Protein AF-A0A352KJY6-F1 (afdb_monomer_lite)

Sequence (60 aa):
MYEENQAWLLLWRTPGIGSRTFSHLLSVVGAPTEVLLGTPAD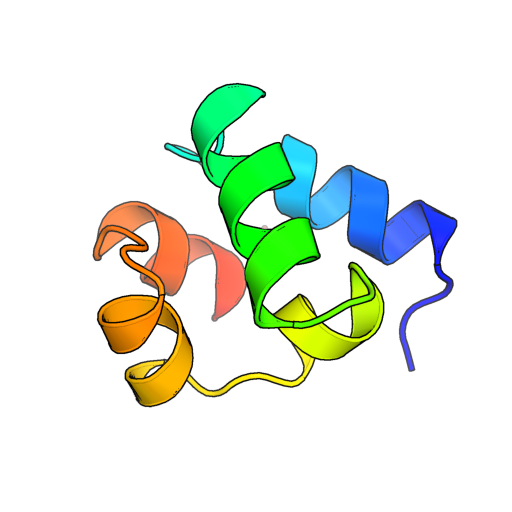WRQWGLSQRSINYLTNPD

Foldseek 3Di:
DDDQVRLVVLLCPQPPRDPVLVVLLCVVQVGSVSSLVDDLVVCVVSPHDPSSNVCSVPPD

pLDDT: mean 92.17, std 7.47, range [61.09, 96.88]

Structure (mmCIF, N/CA/C/O backbone):
data_AF-A0A352KJ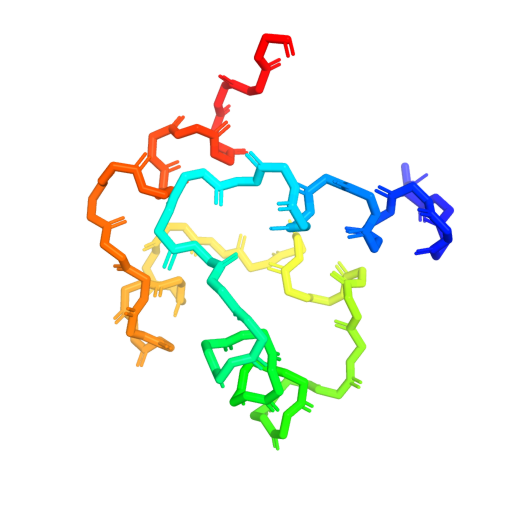Y6-F1
#
_entry.id   AF-A0A352KJY6-F1
#
loop_
_atom_site.group_PDB
_atom_site.id
_atom_site.type_symbol
_atom_site.label_atom_id
_atom_site.label_alt_id
_atom_site.label_comp_id
_atom_site.label_asym_id
_atom_site.label_entity_id
_atom_site.label_seq_id
_atom_site.pdbx_PDB_ins_code
_atom_site.Cartn_x
_atom_site.Cartn_y
_atom_site.Cartn_z
_atom_site.occupancy
_atom_site.B_iso_or_equiv
_atom_site.auth_seq_id
_atom_site.auth_comp_id
_atom_site.auth_asym_id
_atom_site.auth_atom_id
_atom_site.pdbx_PDB_model_num
ATOM 1 N N . MET A 1 1 ? 5.211 4.054 -15.025 1.00 61.31 1 MET A N 1
ATOM 2 C CA . MET A 1 1 ? 5.198 2.623 -14.662 1.00 61.31 1 MET A CA 1
ATOM 3 C C . MET A 1 1 ? 6.286 2.448 -13.615 1.00 61.31 1 MET A C 1
ATOM 5 O O . MET A 1 1 ? 7.409 2.833 -13.908 1.00 61.31 1 MET A O 1
ATOM 9 N N . TYR A 1 2 ? 5.953 2.047 -12.385 1.00 67.06 2 TYR A N 1
ATOM 10 C CA . TYR A 1 2 ? 6.956 1.911 -11.320 1.00 67.06 2 TYR A CA 1
ATOM 11 C C . TYR A 1 2 ? 7.834 0.688 -11.579 1.00 67.06 2 TYR A C 1
ATOM 13 O O . TYR A 1 2 ? 7.314 -0.382 -11.895 1.00 67.06 2 TYR A O 1
ATOM 21 N N . GLU A 1 3 ? 9.146 0.836 -11.415 1.00 85.50 3 GLU A N 1
ATOM 22 C CA . GLU A 1 3 ? 10.033 -0.319 -11.285 1.00 85.50 3 GLU A CA 1
ATOM 23 C C . GLU A 1 3 ? 9.740 -1.042 -9.963 1.00 85.50 3 GLU A C 1
ATOM 25 O O . GLU A 1 3 ? 9.403 -0.412 -8.958 1.00 85.50 3 GLU A O 1
ATOM 30 N N . GLU A 1 4 ? 9.889 -2.366 -9.937 1.00 86.31 4 GLU A N 1
ATOM 31 C CA . GLU A 1 4 ? 9.502 -3.193 -8.786 1.00 86.31 4 GLU A CA 1
ATOM 32 C C . GLU A 1 4 ? 10.204 -2.777 -7.481 1.00 86.31 4 GLU A C 1
ATOM 34 O O . GLU A 1 4 ? 9.571 -2.686 -6.428 1.00 86.31 4 GLU A O 1
ATOM 39 N N . ASN A 1 5 ? 11.481 -2.395 -7.565 1.00 89.94 5 ASN A N 1
ATOM 40 C CA . ASN A 1 5 ? 12.248 -1.883 -6.426 1.00 89.94 5 ASN A CA 1
ATOM 41 C C . ASN A 1 5 ? 11.721 -0.532 -5.910 1.00 89.94 5 ASN A C 1
ATOM 43 O O . ASN A 1 5 ? 11.717 -0.287 -4.703 1.00 89.94 5 ASN A O 1
ATOM 47 N N . GLN A 1 6 ? 11.252 0.348 -6.800 1.00 92.31 6 GLN A N 1
ATOM 48 C CA . GLN A 1 6 ? 10.652 1.624 -6.399 1.00 92.31 6 GLN A CA 1
ATOM 49 C C . GLN A 1 6 ? 9.296 1.406 -5.729 1.00 92.31 6 GLN A C 1
ATOM 51 O O . GLN A 1 6 ? 9.001 2.057 -4.727 1.00 92.31 6 GLN A O 1
ATOM 56 N N . ALA A 1 7 ? 8.503 0.460 -6.240 1.00 93.31 7 ALA A N 1
ATOM 57 C CA . ALA A 1 7 ? 7.220 0.106 -5.650 1.00 93.31 7 ALA A CA 1
ATOM 58 C C . ALA A 1 7 ? 7.382 -0.447 -4.227 1.00 93.31 7 ALA A C 1
ATOM 60 O O . ALA A 1 7 ? 6.686 -0.019 -3.304 1.00 93.31 7 ALA A O 1
ATOM 61 N N . TRP A 1 8 ? 8.373 -1.321 -4.031 1.00 92.75 8 TRP A N 1
ATOM 62 C CA . TRP A 1 8 ? 8.787 -1.796 -2.711 1.00 92.75 8 TRP A CA 1
ATOM 63 C C . TRP A 1 8 ? 9.119 -0.650 -1.754 1.00 92.75 8 TRP A C 1
ATOM 65 O O . TRP A 1 8 ? 8.582 -0.587 -0.647 1.00 92.75 8 TRP A O 1
ATOM 75 N N . LEU A 1 9 ? 9.989 0.272 -2.179 1.00 93.12 9 LEU A N 1
ATOM 76 C CA . LEU A 1 9 ? 10.428 1.387 -1.339 1.00 93.12 9 LEU A CA 1
ATOM 77 C C . LEU A 1 9 ? 9.285 2.345 -0.996 1.00 93.12 9 LEU A C 1
ATOM 79 O O . LEU A 1 9 ? 9.215 2.814 0.140 1.00 93.12 9 LEU A O 1
ATOM 83 N N . LEU A 1 10 ? 8.388 2.624 -1.942 1.00 94.25 10 LEU A N 1
ATOM 84 C CA . LEU A 1 10 ? 7.249 3.512 -1.715 1.00 94.25 10 LEU A CA 1
ATOM 85 C C . LEU A 1 10 ? 6.280 2.926 -0.682 1.00 94.25 10 LEU A C 1
ATOM 87 O O . LEU A 1 10 ? 5.909 3.599 0.283 1.00 94.25 10 LEU A O 1
ATOM 91 N N . LEU A 1 11 ? 5.918 1.652 -0.838 1.00 94.44 11 LEU A N 1
ATOM 92 C CA . LEU A 1 11 ? 5.057 0.955 0.115 1.00 94.44 11 LEU A CA 1
ATOM 93 C C . LEU A 1 11 ? 5.706 0.858 1.499 1.00 94.44 11 LEU A C 1
ATOM 95 O O . LEU A 1 11 ? 5.030 1.077 2.499 1.00 94.44 11 LEU A O 1
ATOM 99 N N . TRP A 1 12 ? 7.016 0.605 1.573 1.00 92.50 12 TRP A N 1
ATOM 100 C CA . TRP A 1 12 ? 7.745 0.574 2.845 1.00 92.50 12 TRP A CA 1
ATOM 101 C C . TRP A 1 12 ? 7.791 1.938 3.551 1.00 92.50 12 TRP A C 1
ATOM 103 O O . TRP A 1 12 ? 7.749 2.010 4.777 1.00 92.50 12 TRP A O 1
ATOM 113 N N . ARG A 1 13 ? 7.865 3.038 2.792 1.00 94.00 13 ARG A N 1
ATOM 114 C CA . ARG A 1 13 ? 7.834 4.407 3.339 1.00 94.00 13 ARG A CA 1
ATOM 115 C C . ARG A 1 13 ? 6.433 4.871 3.724 1.00 94.00 13 ARG A C 1
ATOM 117 O O . ARG A 1 13 ? 6.300 5.840 4.471 1.00 94.00 13 ARG A O 1
ATOM 124 N N . THR A 1 14 ? 5.397 4.196 3.235 1.00 95.69 14 THR A N 1
ATOM 125 C CA . THR A 1 14 ? 4.013 4.602 3.464 1.00 95.69 14 THR A CA 1
ATOM 126 C C . THR A 1 14 ? 3.657 4.470 4.949 1.00 95.69 14 THR A C 1
ATOM 128 O O . THR A 1 14 ? 3.712 3.373 5.515 1.00 95.69 14 THR A O 1
ATOM 131 N N . PRO A 1 15 ? 3.227 5.558 5.614 1.00 94.50 15 PRO A N 1
ATOM 132 C CA . PRO A 1 15 ? 2.866 5.511 7.023 1.00 94.50 15 PRO A CA 1
ATOM 133 C C . PRO A 1 15 ? 1.762 4.485 7.298 1.00 94.50 15 PRO A C 1
ATOM 135 O O . PRO A 1 15 ? 0.724 4.475 6.634 1.00 94.50 15 PRO A O 1
ATOM 138 N N . GLY A 1 16 ? 1.962 3.644 8.314 1.00 93.75 16 GLY A N 1
ATOM 139 C CA . GLY A 1 16 ? 1.015 2.587 8.689 1.00 93.75 16 GLY A CA 1
ATOM 140 C C . GLY A 1 16 ? 1.191 1.266 7.931 1.00 93.75 16 GLY A C 1
ATOM 141 O O . GLY A 1 16 ? 0.554 0.279 8.301 1.00 93.75 16 GLY A O 1
ATOM 142 N N . ILE A 1 17 ? 2.082 1.203 6.935 1.00 94.81 17 ILE A N 1
ATOM 143 C CA . ILE A 1 17 ? 2.479 -0.056 6.299 1.00 94.81 17 ILE A CA 1
ATOM 144 C C . ILE A 1 17 ? 3.750 -0.573 6.980 1.00 94.81 17 ILE A C 1
ATOM 146 O O . ILE A 1 17 ? 4.868 -0.229 6.619 1.00 94.81 17 ILE A O 1
ATOM 150 N N . GLY A 1 18 ? 3.568 -1.400 8.011 1.00 91.88 18 GLY A N 1
ATOM 151 C CA . GLY A 1 18 ? 4.652 -2.203 8.588 1.00 91.88 18 GLY A CA 1
ATOM 152 C C . GLY A 1 18 ? 4.807 -3.550 7.875 1.00 91.88 18 GLY A C 1
ATOM 153 O O . GLY A 1 18 ? 4.004 -3.900 7.012 1.00 91.88 18 GLY A O 1
ATOM 154 N N . SER A 1 19 ? 5.780 -4.363 8.296 1.00 93.12 19 SER A N 1
ATOM 155 C CA . SER A 1 19 ? 6.064 -5.686 7.703 1.00 93.12 19 SER A CA 1
ATOM 156 C C . SER A 1 19 ? 4.845 -6.615 7.620 1.00 93.12 19 SER A C 1
ATOM 158 O O . SER A 1 19 ? 4.679 -7.332 6.633 1.00 93.12 19 SER A O 1
ATOM 160 N N . ARG A 1 20 ? 3.956 -6.577 8.622 1.00 94.12 20 ARG A N 1
ATOM 161 C CA . ARG A 1 20 ? 2.719 -7.374 8.647 1.00 94.12 20 ARG A CA 1
ATOM 162 C C . ARG A 1 20 ? 1.710 -6.915 7.596 1.00 94.12 20 ARG A C 1
ATOM 164 O O . ARG A 1 20 ? 1.215 -7.744 6.841 1.00 94.12 20 ARG A O 1
ATOM 171 N N . THR A 1 21 ? 1.420 -5.615 7.545 1.00 94.94 21 THR A N 1
ATOM 172 C CA . THR A 1 21 ? 0.513 -5.031 6.544 1.00 94.94 21 THR A CA 1
ATOM 173 C C . THR A 1 21 ? 1.061 -5.263 5.143 1.00 94.94 21 THR A C 1
ATOM 175 O O . THR A 1 21 ? 0.333 -5.680 4.254 1.00 94.94 21 THR A O 1
ATOM 178 N N . PHE A 1 22 ? 2.367 -5.076 4.970 1.00 94.50 22 PHE A N 1
ATOM 179 C CA . PHE A 1 22 ? 3.051 -5.300 3.708 1.00 94.50 22 PHE A CA 1
ATOM 180 C C . PHE A 1 22 ? 2.937 -6.758 3.236 1.00 94.50 22 PHE A C 1
ATOM 182 O O . PHE A 1 22 ? 2.512 -7.015 2.114 1.00 94.50 22 PHE A O 1
ATOM 189 N N . SER A 1 23 ? 3.234 -7.724 4.112 1.00 94.25 23 SER A N 1
ATOM 190 C CA . SER A 1 23 ? 3.099 -9.152 3.782 1.00 94.25 23 SER A CA 1
ATOM 191 C C . SER A 1 23 ? 1.652 -9.527 3.453 1.00 94.25 23 SER A C 1
ATOM 193 O O . SER A 1 23 ? 1.411 -10.331 2.557 1.00 94.25 23 SER A O 1
ATOM 195 N N . HIS A 1 24 ? 0.682 -8.923 4.147 1.00 94.56 24 HIS A N 1
ATOM 196 C CA . HIS A 1 24 ? -0.731 -9.120 3.842 1.00 94.56 24 HIS A CA 1
ATOM 197 C C . HIS A 1 24 ? -1.097 -8.594 2.448 1.00 94.56 24 HIS A C 1
ATOM 199 O O . HIS A 1 24 ? -1.707 -9.330 1.676 1.00 94.56 24 HIS A O 1
ATOM 205 N N . LEU A 1 25 ? -0.673 -7.378 2.090 1.00 95.12 25 LEU A N 1
ATOM 206 C CA . LEU A 1 25 ? -0.906 -6.810 0.758 1.00 95.12 25 LEU A CA 1
ATOM 207 C C . LEU A 1 25 ? -0.351 -7.715 -0.343 1.00 95.12 25 LEU A C 1
ATOM 209 O O . LEU A 1 25 ? -1.064 -8.021 -1.294 1.00 95.12 25 LEU A O 1
ATOM 213 N N . LEU A 1 26 ? 0.877 -8.213 -0.177 1.00 94.38 26 LEU A N 1
ATOM 214 C CA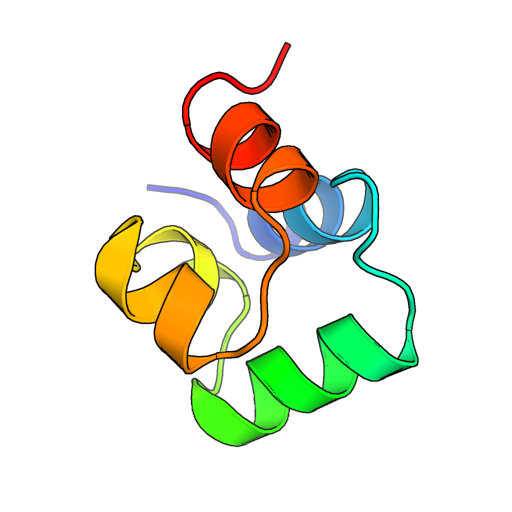 . LEU A 1 26 ? 1.463 -9.144 -1.141 1.00 94.38 26 LEU A CA 1
ATOM 215 C C . LEU A 1 26 ? 0.711 -10.475 -1.207 1.00 94.38 26 LEU A C 1
ATOM 217 O O . LEU A 1 26 ? 0.569 -11.029 -2.289 1.00 94.38 26 LEU A O 1
ATOM 221 N N . SER A 1 27 ? 0.182 -10.970 -0.085 1.00 95.38 27 SER A N 1
ATOM 222 C CA . SER A 1 27 ? -0.620 -12.201 -0.089 1.00 95.38 27 SER A CA 1
ATOM 223 C C . SER A 1 27 ? -1.962 -12.059 -0.814 1.00 95.38 27 SER A C 1
ATOM 225 O O . SER A 1 27 ? -2.479 -13.050 -1.318 1.00 95.38 27 SER A O 1
ATOM 227 N N . VAL A 1 28 ? -2.531 -10.848 -0.851 1.00 94.12 28 VAL A N 1
ATOM 228 C CA . VAL A 1 28 ? -3.818 -10.576 -1.511 1.00 94.12 28 VAL A CA 1
ATOM 229 C C . VAL A 1 28 ? -3.622 -10.242 -2.985 1.00 94.12 28 VAL A C 1
ATOM 231 O O . VAL A 1 28 ? -4.395 -10.707 -3.817 1.00 94.12 28 VAL A O 1
ATOM 234 N N . VAL A 1 29 ? -2.624 -9.414 -3.296 1.00 93.94 29 VAL A N 1
ATOM 235 C CA . VAL A 1 29 ? -2.470 -8.814 -4.626 1.00 93.94 29 VAL A CA 1
ATOM 236 C C . VAL A 1 29 ? -1.431 -9.554 -5.470 1.00 93.94 29 VAL A C 1
ATOM 238 O O . VAL A 1 29 ? -1.674 -9.774 -6.645 1.00 93.94 29 VAL A O 1
ATOM 241 N N . GLY A 1 30 ? -0.330 -10.014 -4.868 1.00 92.06 30 GLY A N 1
ATOM 242 C CA . GLY A 1 30 ? 0.751 -10.728 -5.554 1.00 92.06 30 GLY A CA 1
ATOM 243 C C . GLY A 1 30 ? 2.041 -9.915 -5.619 1.00 92.06 30 GLY A C 1
ATOM 244 O O . GLY A 1 30 ? 3.061 -10.360 -5.088 1.00 92.06 30 GLY A O 1
ATOM 245 N N . ALA A 1 31 ? 1.998 -8.714 -6.205 1.00 93.25 31 ALA A N 1
ATOM 246 C CA . ALA A 1 31 ? 3.187 -7.876 -6.392 1.00 93.25 31 ALA A CA 1
ATOM 247 C C . ALA A 1 31 ? 3.054 -6.436 -5.837 1.00 93.25 31 ALA A C 1
ATOM 249 O O . ALA A 1 31 ? 1.972 -5.847 -5.854 1.00 93.25 31 ALA A O 1
ATOM 250 N N . PRO A 1 32 ? 4.163 -5.798 -5.405 1.00 95.00 32 PRO A N 1
ATOM 251 C CA . PRO A 1 32 ? 4.170 -4.405 -4.938 1.00 95.00 32 PRO A CA 1
ATOM 252 C C . PRO A 1 32 ? 3.656 -3.402 -5.978 1.00 95.00 32 PRO A C 1
ATOM 254 O O . PRO A 1 32 ? 2.968 -2.441 -5.641 1.00 95.00 32 PRO A O 1
ATOM 257 N N . THR A 1 33 ? 4.002 -3.605 -7.250 1.00 95.44 33 THR A N 1
ATOM 258 C CA . THR A 1 33 ? 3.562 -2.746 -8.358 1.00 95.44 33 THR A CA 1
ATOM 259 C C . THR A 1 33 ? 2.052 -2.812 -8.541 1.00 95.44 33 THR A C 1
ATOM 261 O O . THR A 1 33 ? 1.423 -1.781 -8.750 1.00 95.44 33 THR A O 1
ATOM 264 N N . GLU A 1 34 ? 1.460 -3.994 -8.396 1.00 95.00 34 GLU A N 1
ATOM 265 C CA . GLU A 1 34 ? 0.014 -4.198 -8.478 1.00 95.00 34 GLU A CA 1
ATOM 266 C C . GLU A 1 34 ? -0.720 -3.546 -7.304 1.00 95.00 34 GLU A C 1
ATOM 268 O O . GLU A 1 34 ? -1.780 -2.956 -7.500 1.00 95.00 34 GLU A O 1
ATOM 273 N N . VAL A 1 35 ? -0.123 -3.541 -6.104 1.00 94.50 35 VAL A N 1
ATOM 274 C CA . VAL A 1 35 ? -0.669 -2.780 -4.967 1.00 94.50 35 VAL A CA 1
ATOM 275 C C . VAL A 1 35 ? -0.756 -1.290 -5.317 1.00 94.50 35 VAL A C 1
ATOM 277 O O . VAL A 1 35 ? -1.769 -0.654 -5.034 1.00 94.50 35 VAL A O 1
ATOM 280 N N . LEU A 1 36 ? 0.267 -0.726 -5.967 1.00 94.19 36 LEU A N 1
ATOM 281 C CA . LEU A 1 36 ? 0.278 0.685 -6.379 1.00 94.19 36 LEU A CA 1
ATOM 282 C C . LEU A 1 36 ? -0.641 1.001 -7.565 1.00 94.19 36 LEU A C 1
ATOM 284 O O . LEU A 1 36 ? -0.986 2.163 -7.762 1.00 94.19 36 LEU A O 1
ATOM 288 N N . LEU A 1 37 ? -1.035 -0.003 -8.350 1.00 94.0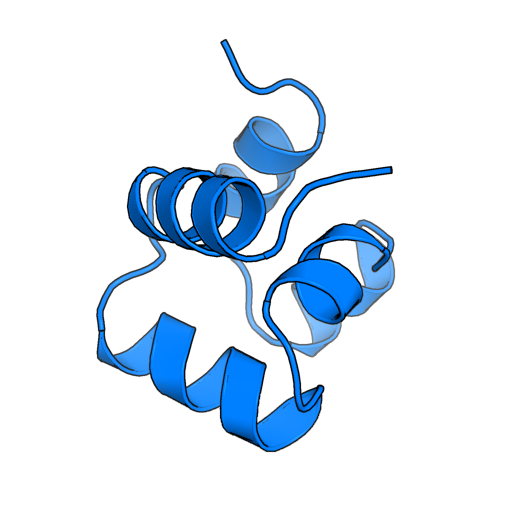6 37 LEU A N 1
ATOM 289 C CA . LEU A 1 37 ? -2.043 0.143 -9.404 1.00 94.06 37 LEU A CA 1
ATOM 290 C C . LEU A 1 37 ? -3.478 0.116 -8.857 1.00 94.06 37 LEU A C 1
ATOM 292 O O . LEU A 1 37 ? -4.408 0.461 -9.586 1.00 94.06 37 LEU A O 1
ATOM 296 N N . GLY A 1 38 ? -3.658 -0.280 -7.594 1.00 93.44 38 GLY A N 1
ATOM 297 C CA . GLY A 1 38 ? -4.945 -0.233 -6.910 1.00 93.44 38 GLY A CA 1
ATOM 298 C C . GLY A 1 38 ? -5.493 1.188 -6.774 1.00 93.44 38 GLY A C 1
ATOM 299 O O . GLY A 1 38 ? -4.764 2.179 -6.762 1.00 93.44 38 GLY A O 1
ATOM 300 N N . THR A 1 39 ? -6.809 1.290 -6.648 1.00 95.88 39 THR A N 1
ATOM 301 C CA . THR A 1 39 ? -7.499 2.548 -6.357 1.00 95.88 39 THR A CA 1
ATOM 302 C C . THR A 1 39 ? -7.618 2.774 -4.845 1.00 95.88 39 THR A C 1
ATOM 304 O O . THR A 1 39 ? -7.501 1.834 -4.054 1.00 95.88 39 THR A O 1
ATOM 307 N N . PRO A 1 40 ? -7.977 3.990 -4.391 1.00 96.56 40 PRO A N 1
ATOM 308 C CA . PRO A 1 40 ? -8.294 4.224 -2.983 1.00 96.56 40 PRO A CA 1
ATOM 309 C C . PRO A 1 40 ? -9.393 3.313 -2.417 1.00 96.56 40 PRO A C 1
ATOM 311 O O . PRO A 1 40 ? -9.429 3.095 -1.208 1.00 96.56 40 PRO A O 1
ATOM 314 N N . ALA A 1 41 ? -10.306 2.800 -3.250 1.00 96.69 41 ALA A N 1
ATOM 315 C CA . ALA A 1 41 ? -11.316 1.840 -2.812 1.00 96.69 41 ALA A CA 1
ATOM 316 C C . ALA A 1 41 ? -10.697 0.460 -2.544 1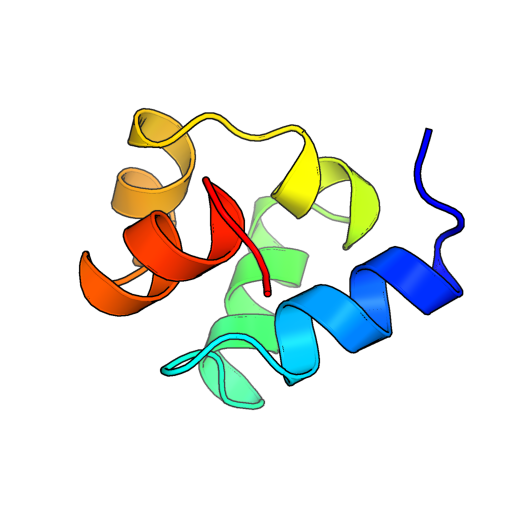.00 96.69 41 ALA A C 1
ATOM 318 O O . ALA A 1 41 ? -10.939 -0.107 -1.477 1.00 96.69 41 ALA A O 1
ATOM 319 N N . ASP A 1 42 ? -9.842 -0.016 -3.452 1.00 96.88 42 ASP A N 1
ATOM 320 C CA . ASP A 1 42 ? -9.125 -1.287 -3.310 1.00 96.88 42 ASP A CA 1
ATOM 321 C C . ASP A 1 42 ? -8.230 -1.268 -2.070 1.00 96.88 42 ASP A C 1
ATOM 323 O O . ASP A 1 42 ? -8.277 -2.167 -1.236 1.00 96.88 42 ASP A O 1
ATOM 327 N N . TRP A 1 43 ? -7.499 -0.171 -1.868 1.00 96.44 43 TRP A N 1
ATOM 328 C CA . TRP A 1 43 ? -6.649 0.028 -0.698 1.00 96.44 43 TRP A CA 1
ATOM 329 C C . TRP A 1 43 ? -7.419 -0.067 0.620 1.00 96.44 43 TRP A C 1
ATOM 331 O O . TRP A 1 43 ? -6.941 -0.709 1.556 1.00 96.44 43 TRP A O 1
ATOM 341 N N . ARG A 1 44 ? -8.626 0.513 0.706 1.00 96.06 44 ARG A N 1
ATOM 342 C CA . ARG A 1 44 ? -9.485 0.346 1.894 1.00 96.06 44 ARG A CA 1
ATOM 343 C C . ARG A 1 44 ? -9.904 -1.107 2.076 1.00 96.06 44 ARG A C 1
ATOM 345 O O . ARG A 1 44 ? -9.885 -1.597 3.202 1.00 96.06 44 ARG A O 1
ATOM 352 N N . GLN A 1 45 ? -10.266 -1.790 0.992 1.00 96.06 45 GLN A N 1
ATOM 353 C CA . GLN A 1 45 ? -10.655 -3.199 1.033 1.00 96.06 45 GLN A CA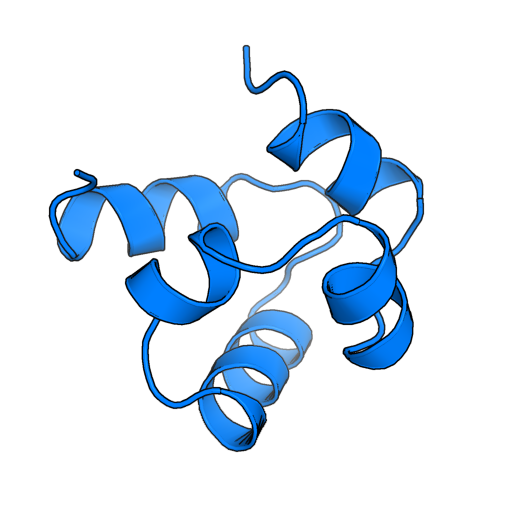 1
ATOM 354 C C . GLN A 1 45 ? -9.492 -4.104 1.470 1.00 96.06 45 GLN A C 1
ATOM 356 O O . GLN A 1 45 ? -9.717 -5.072 2.193 1.00 96.06 45 GLN A O 1
ATOM 361 N N . TRP A 1 46 ? -8.254 -3.763 1.109 1.00 95.00 46 TRP A N 1
ATOM 362 C CA . TRP A 1 46 ? -7.037 -4.458 1.550 1.00 95.00 46 TRP A CA 1
ATOM 363 C C . TRP A 1 46 ? -6.558 -4.039 2.951 1.00 95.00 46 TRP A C 1
ATOM 365 O O . TRP A 1 46 ? -5.501 -4.474 3.410 1.00 95.00 46 TRP A O 1
ATOM 375 N N . GLY A 1 47 ? -7.322 -3.192 3.647 1.00 93.69 47 GLY A N 1
ATOM 376 C CA . GLY A 1 47 ? -7.068 -2.816 5.037 1.00 93.69 47 GLY A CA 1
ATOM 377 C C . GLY A 1 47 ? -6.103 -1.645 5.228 1.00 93.69 47 GLY A C 1
ATOM 378 O O . GLY A 1 47 ? -5.614 -1.443 6.342 1.00 93.69 47 GLY A O 1
ATOM 379 N N . LEU A 1 48 ? -5.820 -0.852 4.189 1.00 95.69 48 LEU A N 1
ATOM 380 C CA . LEU A 1 48 ? -5.034 0.369 4.344 1.00 95.69 48 LEU A CA 1
ATOM 381 C C . LEU A 1 48 ? -5.828 1.458 5.066 1.00 95.69 48 LEU A C 1
ATOM 383 O O . LEU A 1 48 ? -6.995 1.731 4.782 1.00 95.69 48 LEU A O 1
ATOM 387 N N . SER A 1 49 ? -5.149 2.120 6.003 1.00 95.75 49 SER A N 1
ATOM 388 C CA . SER A 1 49 ? -5.709 3.255 6.731 1.00 95.75 49 SER A CA 1
ATOM 389 C C . SER A 1 49 ? -5.873 4.473 5.818 1.00 95.75 49 SER A C 1
ATOM 391 O O . SER A 1 49 ? -5.131 4.640 4.847 1.00 95.75 49 SER A O 1
ATOM 393 N N . GLN A 1 50 ? -6.765 5.400 6.181 1.00 95.12 50 GLN A N 1
ATOM 394 C CA . GLN A 1 50 ? -6.923 6.654 5.435 1.00 95.12 50 GLN A CA 1
ATOM 395 C C . GLN A 1 50 ? -5.614 7.463 5.358 1.00 95.12 50 GLN A C 1
ATOM 397 O O . GLN A 1 50 ? -5.357 8.122 4.355 1.00 95.12 50 GLN A O 1
ATOM 402 N N . ARG A 1 51 ? -4.746 7.376 6.379 1.00 94.94 51 ARG A N 1
ATOM 403 C CA . ARG A 1 51 ? -3.422 8.018 6.368 1.00 94.94 51 ARG A CA 1
ATOM 404 C C . ARG A 1 51 ? -2.511 7.423 5.292 1.00 94.94 51 ARG A C 1
ATOM 406 O O . ARG A 1 51 ? -1.849 8.175 4.585 1.00 94.94 51 ARG A O 1
ATOM 413 N N . SER A 1 52 ? -2.494 6.096 5.169 1.00 96.00 52 SER A N 1
ATOM 414 C CA . SER A 1 52 ? -1.720 5.381 4.147 1.00 96.00 52 SER A CA 1
ATOM 415 C C . SER A 1 52 ? -2.229 5.722 2.745 1.00 96.00 52 SER A C 1
ATOM 417 O O . SER A 1 52 ? -1.439 6.036 1.864 1.00 96.00 52 SER A O 1
ATOM 419 N N . ILE A 1 53 ? -3.553 5.745 2.570 1.00 96.25 53 ILE A N 1
ATOM 420 C CA . ILE A 1 53 ? -4.213 6.102 1.305 1.00 96.25 53 ILE A CA 1
ATOM 421 C C . ILE A 1 53 ? -3.873 7.533 0.885 1.00 96.25 53 ILE A C 1
ATOM 423 O O . ILE A 1 53 ? -3.515 7.759 -0.267 1.00 96.25 53 ILE A O 1
ATOM 427 N N . ASN A 1 54 ? -3.946 8.495 1.809 1.00 95.38 54 ASN A N 1
ATOM 428 C CA . ASN A 1 54 ? -3.599 9.885 1.515 1.00 95.38 54 ASN A CA 1
ATOM 429 C C . ASN A 1 54 ? -2.146 10.007 1.032 1.00 95.38 54 ASN A C 1
ATOM 431 O O . ASN A 1 54 ? -1.901 10.684 0.039 1.00 95.38 54 ASN A O 1
ATOM 435 N N . TYR A 1 55 ? -1.213 9.310 1.691 1.00 95.12 55 TYR A N 1
ATOM 436 C CA . TYR A 1 55 ? 0.196 9.293 1.292 1.00 95.12 55 TYR A CA 1
ATOM 437 C C . TYR A 1 55 ? 0.401 8.655 -0.088 1.00 95.12 55 TYR A C 1
ATOM 439 O O . TYR A 1 55 ? 1.110 9.209 -0.911 1.00 95.12 55 TYR A O 1
ATOM 447 N N . LEU A 1 56 ? -0.251 7.527 -0.385 1.00 93.44 56 LEU A N 1
ATOM 448 C CA . LEU A 1 56 ? -0.134 6.875 -1.698 1.00 93.44 56 LEU A CA 1
ATOM 449 C C . LEU A 1 56 ? -0.767 7.687 -2.837 1.00 93.44 56 LEU A C 1
ATOM 451 O O . LEU A 1 56 ? -0.368 7.537 -3.988 1.00 93.44 56 LEU A O 1
ATOM 455 N N . THR A 1 57 ? -1.739 8.548 -2.525 1.00 92.81 57 THR A N 1
ATOM 456 C CA . THR A 1 57 ? -2.398 9.409 -3.521 1.00 92.81 57 THR A CA 1
ATOM 457 C C . THR A 1 57 ? -1.550 10.637 -3.868 1.00 92.81 57 THR A C 1
ATOM 459 O O . THR A 1 57 ? -1.576 11.085 -5.007 1.00 92.81 57 THR A O 1
ATOM 462 N N . ASN A 1 58 ? -0.799 11.171 -2.901 1.00 88.19 58 ASN A N 1
ATOM 463 C CA . ASN A 1 58 ? 0.157 12.266 -3.086 1.00 88.19 58 ASN A CA 1
ATOM 464 C C . ASN A 1 58 ? 1.421 11.971 -2.266 1.00 88.19 58 ASN A C 1
ATOM 466 O O . ASN A 1 58 ? 1.547 12.468 -1.143 1.00 88.19 58 ASN A O 1
ATOM 470 N N . PRO A 1 59 ? 2.323 11.121 -2.782 1.00 74.19 59 PRO A N 1
ATOM 471 C CA . PRO A 1 59 ? 3.580 10.844 -2.111 1.00 74.19 59 PRO A CA 1
ATOM 472 C C . PRO A 1 59 ? 4.527 12.035 -2.301 1.00 74.19 59 PRO A C 1
ATOM 474 O O . PRO A 1 59 ? 4.875 12.361 -3.435 1.00 74.19 59 PRO A O 1
ATOM 477 N N . ASP A 1 60 ? 4.902 12.680 -1.193 1.00 61.09 60 ASP A N 1
ATOM 478 C CA . ASP A 1 60 ? 5.982 13.682 -1.136 1.00 61.09 60 ASP A CA 1
ATOM 479 C C . ASP A 1 60 ? 7.361 13.068 -1.445 1.00 61.09 60 ASP A C 1
ATOM 481 O O . ASP A 1 60 ? 7.630 11.923 -0.989 1.00 61.09 60 ASP A O 1
#

Radius of gyration: 10.07 Å; chains: 1; bounding box: 24×26×23 Å

Secondary structure (DSSP, 8-state):
---HHHHHHHHHHSTT--HHHHHHHHHHHSSHHHHHHS-HHHHHHTT--HHHHHHHHS--